Protein AF-A0A6J7JEU8-F1 (afdb_monomer_lite)

pLDDT: mean 77.65, std 14.69, range [43.97, 92.0]

Organism: NCBI:txid449393

Secondary structure (DSSP, 8-state):
--TT--HHHHHHHHHHH--TT--SHHHHHHHHHHHHH-TTS-HHHHHHHHHHHHHHHHHHHHHHHHT-

Foldseek 3Di:
DPPPDDPVVLVCCLVVPQPLVPLDPVSLVVLVVVCVVCVVDDPVSNVSSNVSSVSSPVVNVVVVVVVD

Radius of gyration: 13.67 Å; chains: 1; bounding box: 29×20×44 Å

Structure (mmCIF, N/CA/C/O backbone):
data_AF-A0A6J7JEU8-F1
#
_entry.id   AF-A0A6J7JEU8-F1
#
loop_
_ato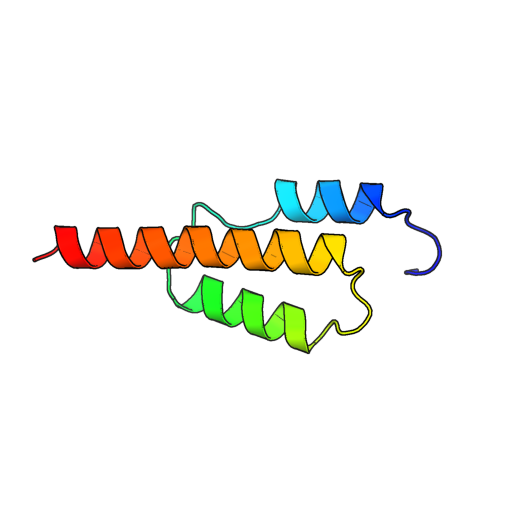m_site.group_PDB
_atom_site.id
_atom_site.type_symbol
_atom_site.label_atom_id
_atom_site.label_alt_id
_atom_site.label_comp_id
_atom_site.label_asym_id
_atom_site.label_entity_id
_atom_site.label_seq_id
_atom_site.pdbx_PDB_ins_code
_atom_site.Cartn_x
_atom_site.Cartn_y
_atom_site.Cartn_z
_atom_site.occupancy
_atom_site.B_iso_or_equiv
_atom_site.auth_seq_id
_atom_site.auth_comp_id
_atom_site.auth_asym_id
_atom_site.auth_atom_id
_atom_site.pdbx_PDB_model_num
ATOM 1 N N . MET A 1 1 ? 7.247 2.233 -23.709 1.00 43.97 1 MET A N 1
ATOM 2 C CA . MET A 1 1 ? 7.159 3.277 -22.659 1.00 43.97 1 MET A CA 1
ATOM 3 C C . MET A 1 1 ? 7.731 2.870 -21.289 1.00 43.97 1 MET A C 1
ATOM 5 O O . MET A 1 1 ? 7.822 3.743 -20.439 1.00 43.97 1 MET A O 1
ATOM 9 N N . TRP A 1 2 ? 8.163 1.617 -2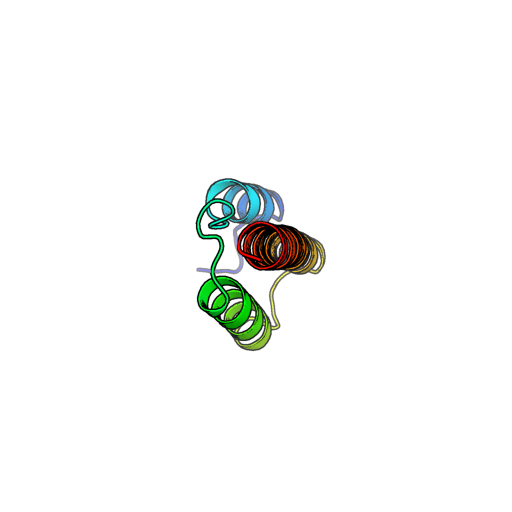1.058 1.00 46.78 2 TRP A N 1
ATOM 10 C CA . TRP A 1 2 ? 8.712 1.169 -19.755 1.00 46.78 2 TRP A CA 1
ATOM 11 C C . TRP A 1 2 ? 10.242 0.992 -19.709 1.00 46.78 2 TRP A C 1
ATOM 13 O O . TRP A 1 2 ? 10.817 0.958 -18.632 1.00 46.78 2 TRP A O 1
ATOM 23 N N . ALA A 1 3 ? 10.922 0.943 -20.857 1.00 50.12 3 ALA A N 1
ATOM 24 C CA . ALA A 1 3 ? 12.363 0.672 -20.925 1.00 50.12 3 ALA A CA 1
ATOM 25 C C . ALA A 1 3 ? 13.276 1.867 -20.560 1.00 50.12 3 ALA A C 1
ATOM 27 O O . ALA A 1 3 ? 14.491 1.724 -20.586 1.00 50.12 3 ALA A O 1
ATOM 28 N N . GLY A 1 4 ? 12.715 3.047 -20.260 1.00 48.22 4 GLY A N 1
ATOM 29 C CA . GLY A 1 4 ? 13.477 4.303 -20.151 1.00 48.22 4 GLY A CA 1
ATOM 30 C C . GLY A 1 4 ? 13.360 5.061 -18.828 1.00 48.22 4 GLY A C 1
ATOM 31 O O . GLY A 1 4 ? 13.841 6.186 -18.753 1.00 48.22 4 GLY A O 1
ATOM 32 N N . ARG A 1 5 ? 12.702 4.514 -17.797 1.00 50.19 5 ARG A N 1
ATOM 33 C CA . ARG A 1 5 ? 12.578 5.181 -16.487 1.00 50.19 5 ARG A CA 1
ATOM 34 C C . ARG A 1 5 ? 13.447 4.449 -15.464 1.00 50.19 5 ARG A C 1
ATOM 36 O O . ARG A 1 5 ? 13.202 3.285 -15.167 1.00 50.19 5 ARG A O 1
ATOM 43 N N . THR A 1 6 ? 14.492 5.127 -14.994 1.00 56.81 6 THR A N 1
ATOM 44 C CA . THR A 1 6 ? 15.462 4.655 -13.997 1.00 56.81 6 THR A CA 1
ATOM 45 C C . THR A 1 6 ? 14.784 4.314 -12.667 1.00 56.81 6 THR A C 1
ATOM 47 O O . THR A 1 6 ? 13.708 4.827 -12.356 1.00 56.81 6 THR A O 1
ATOM 50 N N . SER A 1 7 ? 15.422 3.454 -11.867 1.00 56.88 7 SER A N 1
ATOM 51 C CA . SER A 1 7 ? 14.948 2.980 -10.555 1.00 56.88 7 SER A CA 1
ATOM 52 C C . SER A 1 7 ? 14.431 4.082 -9.611 1.00 56.88 7 SER A C 1
ATOM 54 O O . SER A 1 7 ? 13.549 3.814 -8.799 1.00 56.88 7 SER A O 1
ATOM 56 N N . GLU A 1 8 ? 14.911 5.320 -9.752 1.00 53.81 8 GLU A N 1
ATOM 57 C CA . GLU A 1 8 ? 14.439 6.504 -9.017 1.00 53.81 8 GLU A CA 1
ATOM 58 C C . GLU A 1 8 ? 12.970 6.851 -9.280 1.00 53.81 8 GLU A C 1
ATOM 60 O O . GLU A 1 8 ? 12.234 7.148 -8.343 1.00 53.81 8 GLU A O 1
ATOM 65 N N . VAL A 1 9 ? 12.492 6.743 -10.524 1.00 53.62 9 VAL A N 1
ATOM 66 C CA . VAL A 1 9 ? 11.086 7.036 -10.847 1.00 53.62 9 VAL A CA 1
ATOM 67 C C . VAL A 1 9 ? 10.158 6.008 -10.194 1.00 53.62 9 VAL A C 1
ATOM 69 O O . VAL A 1 9 ? 9.080 6.360 -9.723 1.00 53.62 9 VAL A O 1
ATOM 72 N N . ALA A 1 10 ? 10.587 4.747 -10.100 1.00 55.72 10 ALA A N 1
ATOM 73 C CA . ALA A 1 10 ? 9.833 3.711 -9.399 1.00 55.72 10 ALA A CA 1
ATOM 74 C C . ALA A 1 10 ? 9.787 3.963 -7.881 1.00 55.72 10 ALA A C 1
ATOM 76 O O . ALA A 1 10 ? 8.742 3.782 -7.263 1.00 55.72 10 ALA A O 1
ATOM 77 N N . GLN A 1 11 ? 10.885 4.435 -7.286 1.00 56.50 11 GLN A N 1
ATOM 78 C CA . GLN A 1 11 ? 10.940 4.775 -5.864 1.00 56.50 11 GLN A CA 1
ATOM 79 C C . GLN A 1 11 ? 10.037 5.971 -5.516 1.00 56.50 11 GLN A C 1
ATOM 81 O O . GLN A 1 11 ? 9.261 5.884 -4.563 1.00 56.50 11 GLN A O 1
ATOM 86 N N . SER A 1 12 ? 10.075 7.049 -6.310 1.00 56.75 12 SER A N 1
ATOM 87 C CA . SER A 1 12 ? 9.236 8.237 -6.089 1.00 56.75 12 SER A CA 1
ATOM 88 C C . SER A 1 12 ? 7.741 7.962 -6.291 1.00 56.75 12 SER A C 1
ATOM 90 O O . SER A 1 12 ? 6.918 8.496 -5.553 1.00 56.75 12 SER A O 1
ATOM 92 N N . ILE A 1 13 ? 7.376 7.108 -7.254 1.00 58.59 13 ILE A N 1
ATOM 93 C CA . ILE A 1 13 ? 5.978 6.721 -7.502 1.00 58.59 13 ILE A CA 1
ATOM 94 C C . ILE A 1 13 ? 5.436 5.866 -6.352 1.00 58.59 13 ILE A C 1
ATOM 96 O O . ILE A 1 13 ? 4.338 6.131 -5.869 1.00 58.59 13 ILE A O 1
ATOM 100 N N . VAL A 1 14 ? 6.195 4.870 -5.884 1.00 59.75 14 VAL A N 1
ATOM 101 C CA . VAL A 1 14 ? 5.728 3.967 -4.821 1.00 59.75 14 VAL A CA 1
ATOM 102 C C . VAL A 1 14 ? 5.565 4.698 -3.489 1.00 59.75 14 VAL A C 1
ATOM 104 O O . VAL A 1 14 ? 4.535 4.542 -2.842 1.00 59.75 14 VAL A O 1
ATOM 107 N N . GLN A 1 15 ? 6.530 5.532 -3.089 1.00 60.44 15 GLN A N 1
ATOM 108 C CA . GLN A 1 15 ? 6.409 6.289 -1.837 1.00 60.44 15 GLN A CA 1
ATOM 109 C C . GLN A 1 15 ? 5.324 7.374 -1.900 1.00 60.44 15 GLN A C 1
ATOM 111 O O . GLN A 1 15 ? 4.690 7.648 -0.886 1.00 60.44 15 GLN A O 1
ATOM 116 N N . GLY A 1 16 ? 5.100 7.987 -3.068 1.00 58.03 16 GLY A N 1
ATOM 117 C CA . GLY A 1 16 ? 4.136 9.080 -3.224 1.00 58.03 16 GLY A CA 1
ATOM 118 C C . GLY A 1 16 ? 2.682 8.652 -3.452 1.00 58.03 16 GLY A C 1
ATOM 119 O O . GLY A 1 16 ? 1.782 9.439 -3.175 1.00 58.03 16 GLY A O 1
ATOM 120 N N . LEU A 1 17 ? 2.432 7.441 -3.966 1.00 65.25 17 LEU A N 1
ATOM 121 C CA . LEU A 1 17 ? 1.087 6.997 -4.372 1.00 65.25 17 LEU A CA 1
ATOM 122 C C . LEU A 1 17 ? 0.540 5.821 -3.562 1.00 65.25 17 LEU A C 1
ATOM 124 O O . LEU A 1 17 ? -0.600 5.417 -3.798 1.00 65.25 17 LEU A O 1
ATOM 128 N N . TYR A 1 18 ? 1.313 5.249 -2.633 1.00 70.81 18 TYR A N 1
ATOM 129 C CA . TYR A 1 18 ? 0.791 4.164 -1.813 1.00 70.81 18 TYR A CA 1
ATOM 130 C C . TYR A 1 18 ? -0.310 4.691 -0.875 1.00 70.81 18 TYR A C 1
ATOM 132 O O . TYR A 1 18 ? -0.059 5.629 -0.111 1.00 70.81 18 TYR A O 1
ATOM 140 N N . PRO A 1 19 ? -1.527 4.119 -0.897 1.00 74.94 19 PRO A N 1
ATOM 141 C CA . PRO A 1 19 ? -2.672 4.643 -0.157 1.00 74.94 19 PRO A CA 1
ATOM 142 C C . PRO A 1 19 ? -2.617 4.272 1.337 1.00 74.94 19 PRO A C 1
ATOM 144 O O . PRO A 1 19 ? -3.533 3.661 1.873 1.00 74.94 19 PRO A O 1
ATOM 147 N N . ALA A 1 20 ? -1.554 4.671 2.040 1.00 72.06 20 ALA A N 1
ATOM 148 C CA . ALA A 1 20 ? -1.302 4.299 3.436 1.00 72.06 20 ALA A CA 1
ATOM 149 C C . ALA A 1 20 ? -2.395 4.761 4.422 1.00 72.06 20 ALA A C 1
ATOM 151 O O . ALA A 1 20 ? -2.530 4.192 5.502 1.00 72.06 20 ALA A O 1
ATOM 152 N N . LEU A 1 21 ? -3.171 5.790 4.061 1.00 74.69 21 LEU A N 1
ATOM 153 C CA . LEU A 1 21 ? -4.281 6.307 4.870 1.00 74.69 21 LEU A CA 1
ATOM 154 C C . LEU A 1 21 ? -5.605 5.560 4.629 1.00 74.69 21 LEU A C 1
ATOM 156 O O . LEU A 1 21 ? -6.521 5.671 5.444 1.00 74.69 21 LEU A O 1
ATOM 160 N N . LEU A 1 22 ? -5.717 4.789 3.541 1.00 79.94 22 LEU A N 1
ATOM 161 C CA . LEU A 1 22 ? -6.869 3.926 3.276 1.00 79.94 22 LEU A CA 1
ATOM 162 C C . LEU A 1 22 ? -6.666 2.590 3.994 1.00 79.94 22 LEU A C 1
ATOM 164 O O . LEU A 1 22 ? -6.209 1.601 3.428 1.00 79.94 22 LEU A O 1
AT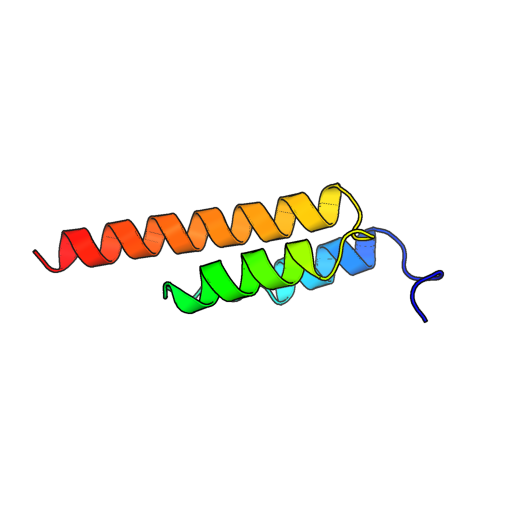OM 168 N N . VAL A 1 23 ? -6.977 2.587 5.289 1.00 80.38 23 VAL A N 1
ATOM 169 C CA . VAL A 1 23 ? -6.868 1.397 6.137 1.00 80.38 23 VAL A CA 1
ATOM 170 C C . VAL A 1 23 ? -8.108 0.520 5.956 1.00 80.38 23 VAL A C 1
ATOM 172 O O . VAL A 1 23 ? -9.039 0.580 6.760 1.00 80.38 23 VAL A O 1
ATOM 175 N N . ASP A 1 24 ? -8.129 -0.259 4.874 1.00 83.94 24 ASP A N 1
ATOM 176 C CA . ASP A 1 24 ? -9.139 -1.282 4.592 1.00 83.94 24 ASP A CA 1
ATOM 177 C C . ASP A 1 24 ? -8.520 -2.548 3.965 1.00 83.94 24 ASP A C 1
ATOM 179 O O . ASP A 1 24 ? -7.425 -2.523 3.398 1.00 83.94 24 ASP A O 1
ATOM 183 N N . ALA A 1 25 ? -9.221 -3.682 4.078 1.00 84.62 25 ALA A N 1
ATOM 184 C CA . ALA A 1 25 ? -8.750 -4.966 3.546 1.00 84.62 25 ALA A CA 1
ATOM 185 C C . ALA A 1 25 ? -8.632 -4.966 2.009 1.00 84.62 25 ALA A C 1
ATOM 187 O O . ALA A 1 25 ? -7.734 -5.593 1.447 1.00 84.62 25 ALA A O 1
ATOM 188 N N . ALA A 1 26 ? -9.499 -4.217 1.322 1.00 88.06 26 ALA A N 1
ATOM 189 C CA . ALA A 1 26 ? -9.501 -4.130 -0.135 1.00 88.06 26 ALA A CA 1
ATOM 190 C C . ALA A 1 26 ? -8.237 -3.435 -0.683 1.00 88.06 26 ALA A C 1
ATOM 192 O O . ALA A 1 26 ? -7.844 -3.654 -1.828 1.00 88.06 26 ALA A O 1
ATOM 193 N N . THR A 1 27 ? -7.585 -2.590 0.112 1.00 85.62 27 THR A N 1
ATOM 194 C CA . THR A 1 27 ? -6.324 -1.923 -0.226 1.00 85.62 27 THR A CA 1
ATOM 195 C C . THR A 1 27 ? -5.152 -2.901 -0.213 1.00 85.62 27 THR A C 1
ATOM 197 O O . THR A 1 27 ? -4.313 -2.866 -1.118 1.00 85.62 27 THR A O 1
ATOM 200 N N . VAL A 1 28 ? -5.132 -3.830 0.746 1.00 88.44 28 VAL A N 1
ATOM 201 C CA . VAL A 1 28 ? -4.148 -4.921 0.796 1.00 88.44 28 VAL A CA 1
ATOM 202 C C . VAL A 1 28 ? -4.328 -5.841 -0.413 1.00 88.44 28 VAL A C 1
ATOM 204 O O . VAL A 1 28 ? -3.389 -6.019 -1.183 1.00 88.44 28 VAL A O 1
ATOM 207 N N . GLU A 1 29 ? -5.555 -6.299 -0.674 1.00 88.88 29 GLU A N 1
ATOM 208 C CA . GLU A 1 29 ? -5.871 -7.182 -1.808 1.00 88.88 29 GLU A CA 1
ATOM 209 C C . GLU A 1 29 ? -5.502 -6.556 -3.167 1.00 88.88 29 GLU A C 1
ATOM 211 O O . GLU A 1 29 ? -4.915 -7.197 -4.039 1.00 88.88 29 GLU A O 1
ATOM 216 N N . ARG A 1 30 ? -5.807 -5.264 -3.362 1.00 87.69 30 ARG A N 1
ATOM 217 C CA . ARG A 1 30 ? -5.404 -4.530 -4.575 1.00 87.69 30 ARG A CA 1
ATOM 218 C C . ARG A 1 30 ? -3.890 -4.449 -4.715 1.00 87.69 30 ARG A C 1
ATOM 220 O O . ARG A 1 30 ? -3.396 -4.493 -5.840 1.00 87.69 30 ARG A O 1
ATOM 227 N N . THR A 1 31 ? -3.174 -4.313 -3.601 1.00 88.38 31 THR A N 1
ATOM 228 C CA . THR A 1 31 ? -1.712 -4.267 -3.601 1.00 88.38 31 THR A CA 1
ATOM 229 C C . THR A 1 31 ? -1.127 -5.615 -4.016 1.00 88.38 31 THR A C 1
ATOM 231 O O . THR A 1 31 ? -0.260 -5.653 -4.887 1.00 88.38 31 THR A O 1
ATOM 234 N N . GLU A 1 32 ? -1.628 -6.714 -3.452 1.00 90.06 32 GLU A N 1
ATOM 235 C CA . GLU A 1 32 ? -1.207 -8.075 -3.808 1.00 90.06 32 GLU A CA 1
ATOM 236 C C . GLU A 1 32 ? -1.465 -8.364 -5.291 1.00 90.06 32 GLU A C 1
ATOM 238 O O . GLU A 1 32 ? -0.536 -8.698 -6.026 1.00 90.06 32 GLU A O 1
ATOM 243 N N . ARG A 1 33 ? -2.685 -8.090 -5.776 1.00 89.31 33 ARG A N 1
ATOM 244 C CA . ARG A 1 33 ? -3.034 -8.238 -7.197 1.00 89.31 33 ARG A CA 1
ATOM 245 C C . ARG A 1 33 ? -2.130 -7.406 -8.108 1.00 89.31 33 ARG A C 1
ATOM 247 O O . ARG A 1 33 ? -1.650 -7.908 -9.120 1.00 89.31 33 ARG A O 1
ATOM 254 N N . PHE A 1 34 ? -1.853 -6.153 -7.746 1.00 87.12 34 PHE A N 1
ATOM 255 C CA . PHE A 1 34 ? -0.935 -5.307 -8.508 1.00 87.12 34 PHE A CA 1
ATOM 256 C C . PHE A 1 34 ? 0.468 -5.926 -8.599 1.00 87.12 34 PHE A C 1
ATOM 258 O O . PHE A 1 34 ? 1.088 -5.899 -9.663 1.00 87.12 34 PHE A O 1
ATOM 265 N N . LEU A 1 35 ? 0.981 -6.493 -7.506 1.00 88.81 35 LEU A N 1
ATOM 266 C CA . LEU A 1 35 ? 2.287 -7.148 -7.490 1.00 88.81 35 LEU A CA 1
ATOM 267 C C . LEU A 1 35 ? 2.319 -8.412 -8.360 1.00 88.81 35 LEU A C 1
ATOM 269 O O . LEU A 1 35 ? 3.343 -8.663 -9.006 1.00 88.81 35 LEU A O 1
ATOM 273 N N . ASP A 1 36 ? 1.234 -9.178 -8.402 1.00 90.00 36 ASP A N 1
ATOM 274 C CA . ASP A 1 36 ? 1.110 -10.382 -9.232 1.00 90.00 36 ASP A CA 1
ATOM 275 C C . ASP A 1 36 ? 1.001 -10.045 -10.725 1.00 90.00 36 ASP A C 1
ATOM 277 O O . ASP A 1 36 ? 1.675 -10.654 -11.557 1.00 90.00 36 ASP A O 1
ATOM 281 N N . GLU A 1 37 ? 0.229 -9.013 -11.070 1.00 88.56 37 GLU A N 1
ATOM 282 C CA . GLU A 1 37 ? 0.056 -8.531 -12.447 1.00 88.56 37 GLU A CA 1
ATOM 283 C C . GLU A 1 37 ? 1.323 -7.868 -13.020 1.00 88.56 37 GLU A C 1
ATOM 285 O O . GLU A 1 37 ? 1.448 -7.709 -14.236 1.00 88.56 37 GLU A O 1
ATOM 290 N N . ASN A 1 38 ? 2.286 -7.494 -12.168 1.00 83.94 38 ASN A N 1
ATOM 291 C CA . ASN A 1 38 ? 3.495 -6.766 -12.563 1.00 83.94 38 ASN A CA 1
ATOM 292 C C . ASN A 1 38 ? 4.796 -7.513 -12.186 1.00 83.94 38 ASN A C 1
ATOM 294 O O . ASN A 1 38 ? 5.623 -7.002 -11.415 1.00 83.94 38 ASN A O 1
ATOM 298 N N . PRO A 1 39 ? 5.056 -8.706 -12.757 1.00 85.69 39 PRO A N 1
ATOM 299 C CA . PRO A 1 39 ? 6.240 -9.509 -1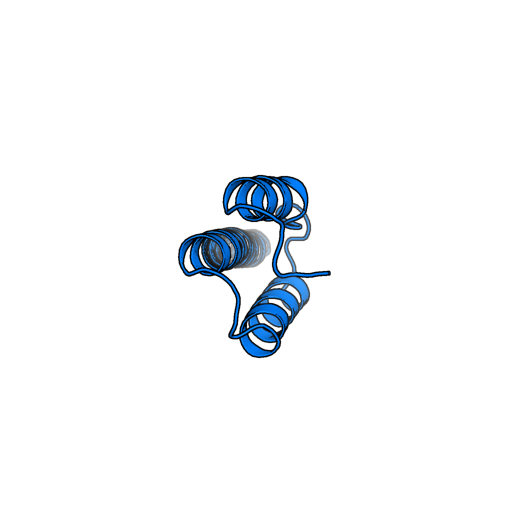2.438 1.00 85.69 39 PRO A CA 1
ATOM 300 C C . PRO A 1 39 ? 7.559 -8.831 -12.838 1.00 85.69 39 PRO A C 1
ATOM 302 O O . PRO A 1 39 ? 8.595 -9.103 -12.240 1.00 85.69 39 PRO A O 1
ATOM 305 N N . SER A 1 40 ? 7.530 -7.907 -13.804 1.00 83.75 40 SER A N 1
ATOM 306 C CA . SER A 1 40 ? 8.706 -7.163 -14.272 1.00 83.75 40 SER A CA 1
ATOM 307 C C . SER A 1 40 ? 9.100 -5.976 -13.385 1.00 83.75 40 SER A C 1
ATOM 309 O O . SER A 1 40 ? 10.035 -5.250 -13.727 1.00 83.75 40 SER A O 1
ATOM 311 N N . LEU A 1 41 ? 8.382 -5.717 -12.285 1.00 80.12 41 LEU A N 1
ATOM 312 C CA . LEU A 1 41 ? 8.788 -4.700 -11.314 1.00 80.12 41 LEU A CA 1
ATOM 313 C C . LEU A 1 41 ? 10.174 -5.022 -10.756 1.00 80.12 41 LEU A C 1
ATOM 315 O O . LEU A 1 41 ? 10.483 -6.169 -10.434 1.00 80.12 41 LEU A O 1
ATOM 319 N N . SER A 1 42 ? 10.998 -3.987 -10.589 1.00 83.00 42 SER A N 1
ATOM 320 C CA . SER A 1 42 ? 12.285 -4.151 -9.923 1.00 83.00 42 SER A CA 1
ATOM 321 C C . SER A 1 42 ? 12.080 -4.645 -8.489 1.00 83.00 42 SER A C 1
ATOM 323 O O . SER A 1 42 ? 11.094 -4.305 -7.828 1.00 83.00 42 SER A O 1
ATOM 325 N N . PHE A 1 43 ? 13.044 -5.414 -7.982 1.00 82.00 43 PHE A N 1
ATOM 326 C CA . PHE A 1 43 ? 12.998 -5.939 -6.616 1.00 82.00 43 PHE A CA 1
ATOM 327 C C . PHE A 1 43 ? 12.779 -4.830 -5.572 1.00 82.00 43 PHE A C 1
ATOM 329 O O . PHE A 1 43 ? 11.960 -4.975 -4.668 1.00 82.00 43 PHE A O 1
ATOM 336 N N . GLY A 1 44 ? 13.457 -3.687 -5.734 1.00 81.12 44 GLY A N 1
ATOM 337 C CA . GLY A 1 44 ? 13.312 -2.541 -4.836 1.00 81.12 44 GLY A CA 1
ATOM 338 C C . GLY A 1 44 ? 11.899 -1.951 -4.834 1.00 81.12 44 GLY A C 1
ATOM 339 O O . GLY A 1 44 ? 11.356 -1.692 -3.764 1.00 81.12 44 GLY A O 1
ATOM 340 N N . ALA A 1 45 ? 11.283 -1.792 -6.009 1.00 78.56 45 ALA A N 1
ATOM 341 C CA . ALA A 1 45 ? 9.918 -1.280 -6.117 1.00 78.56 45 ALA A CA 1
ATOM 342 C C . ALA A 1 45 ? 8.902 -2.257 -5.509 1.00 78.56 45 ALA A C 1
ATOM 344 O O . ALA A 1 45 ? 8.049 -1.847 -4.727 1.00 78.56 45 ALA A O 1
ATOM 345 N N . ARG A 1 46 ? 9.041 -3.556 -5.807 1.00 86.94 46 ARG A N 1
ATOM 346 C CA . ARG A 1 46 ? 8.201 -4.614 -5.231 1.00 86.94 46 ARG A CA 1
ATOM 347 C C . ARG A 1 46 ? 8.264 -4.614 -3.703 1.00 86.94 46 ARG A C 1
ATOM 349 O O . ARG A 1 46 ? 7.221 -4.654 -3.059 1.00 86.94 46 ARG A O 1
ATOM 356 N N . ARG A 1 47 ? 9.472 -4.515 -3.134 1.00 87.88 47 ARG A N 1
ATOM 357 C CA . ARG A 1 47 ? 9.679 -4.454 -1.681 1.00 87.88 47 ARG A CA 1
ATOM 358 C C . ARG A 1 47 ? 8.962 -3.256 -1.054 1.00 87.88 47 ARG A C 1
ATOM 360 O O . ARG A 1 47 ? 8.230 -3.437 -0.093 1.00 87.88 47 ARG A O 1
ATOM 367 N N . LEU A 1 48 ? 9.130 -2.059 -1.617 1.00 85.75 48 LEU A N 1
ATOM 368 C CA . LEU A 1 48 ? 8.509 -0.842 -1.079 1.00 85.75 48 LEU A CA 1
ATOM 369 C C . LEU A 1 48 ? 6.973 -0.904 -1.098 1.00 85.75 48 LEU A C 1
ATOM 371 O O . LEU A 1 48 ? 6.329 -0.459 -0.154 1.00 85.75 48 LEU A O 1
ATOM 375 N N . VAL A 1 49 ? 6.385 -1.470 -2.156 1.00 85.75 49 VAL A N 1
ATOM 376 C CA . VAL A 1 49 ? 4.929 -1.650 -2.257 1.00 85.75 49 VAL A CA 1
ATOM 377 C C . VAL A 1 49 ? 4.423 -2.655 -1.214 1.00 85.75 49 VAL A C 1
ATOM 379 O O . VAL A 1 49 ? 3.418 -2.393 -0.555 1.00 85.75 49 VAL A O 1
ATOM 382 N N . ALA A 1 50 ? 5.130 -3.775 -1.031 1.00 89.94 50 ALA A N 1
ATOM 383 C CA . ALA A 1 50 ? 4.781 -4.785 -0.030 1.00 89.94 50 ALA A CA 1
ATOM 384 C C . ALA A 1 50 ? 4.872 -4.234 1.406 1.00 89.94 50 ALA A C 1
ATOM 386 O O . ALA A 1 50 ? 3.945 -4.403 2.192 1.00 89.94 50 ALA A O 1
ATOM 387 N N . GLU A 1 51 ? 5.931 -3.483 1.723 1.00 89.56 51 GLU A N 1
ATOM 388 C CA . GLU A 1 51 ? 6.096 -2.835 3.034 1.00 89.56 51 GLU A CA 1
ATOM 389 C C . GLU A 1 51 ? 4.965 -1.833 3.338 1.00 89.56 51 GLU A C 1
ATOM 391 O O . GLU A 1 51 ? 4.527 -1.709 4.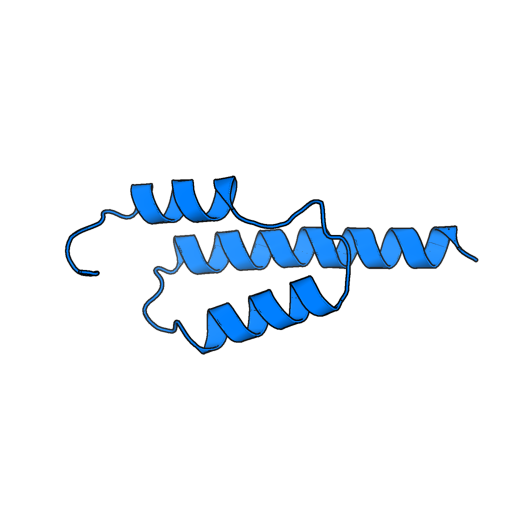486 1.00 89.56 51 GLU A O 1
ATOM 396 N N . GLY A 1 52 ? 4.444 -1.145 2.314 1.00 87.31 52 GLY A N 1
ATOM 397 C CA . GLY A 1 52 ? 3.244 -0.314 2.434 1.00 87.31 52 GLY A CA 1
ATOM 398 C C . GLY A 1 52 ? 2.010 -1.120 2.861 1.00 87.31 52 GLY A C 1
ATOM 399 O O . GLY A 1 52 ? 1.312 -0.724 3.802 1.00 87.31 52 GLY A O 1
ATOM 400 N N . ALA A 1 53 ? 1.772 -2.271 2.223 1.00 89.12 53 ALA A N 1
ATOM 401 C CA . ALA A 1 53 ? 0.659 -3.169 2.554 1.00 89.12 53 ALA A CA 1
ATOM 402 C C . ALA A 1 53 ? 0.770 -3.760 3.957 1.00 89.12 53 ALA A C 1
ATOM 404 O O . ALA A 1 53 ? -0.240 -3.877 4.658 1.00 89.12 53 ALA A O 1
ATOM 405 N N . ASP A 1 54 ? 1.986 -4.051 4.414 1.00 91.50 54 ASP A N 1
ATOM 406 C CA . ASP A 1 54 ? 2.233 -4.478 5.790 1.00 91.50 54 ASP A CA 1
ATOM 407 C C . ASP A 1 54 ? 1.860 -3.383 6.799 1.00 91.50 54 ASP A C 1
ATOM 409 O O . ASP A 1 54 ? 1.317 -3.669 7.872 1.00 91.50 54 ASP A O 1
ATOM 413 N N . GLY A 1 55 ? 2.124 -2.115 6.467 1.00 90.44 55 GLY A N 1
ATOM 414 C CA . GLY A 1 55 ? 1.689 -0.961 7.256 1.00 90.44 55 GLY A CA 1
ATOM 415 C C . GLY A 1 55 ? 0.167 -0.885 7.387 1.00 90.44 55 GLY A C 1
ATOM 416 O O . GLY A 1 55 ? -0.351 -0.825 8.505 1.00 90.44 55 GLY A O 1
ATOM 417 N N . VAL A 1 56 ? -0.545 -0.964 6.260 1.00 88.88 56 VAL A N 1
ATOM 418 C CA . VAL A 1 56 ? -2.018 -0.945 6.212 1.00 88.88 56 VAL A CA 1
ATOM 419 C C . VAL A 1 56 ? -2.616 -2.130 6.970 1.00 88.88 56 VAL A C 1
ATOM 421 O O . VAL A 1 56 ? -3.510 -1.950 7.796 1.00 88.88 56 VAL A O 1
ATOM 424 N N . SER A 1 57 ? -2.078 -3.333 6.769 1.00 92.00 57 SER A N 1
ATOM 425 C CA . SER A 1 57 ? -2.535 -4.549 7.450 1.00 92.00 57 SER A CA 1
ATOM 426 C C . SER A 1 57 ? -2.392 -4.449 8.968 1.00 92.00 57 SER A C 1
ATOM 428 O O . SER A 1 57 ? -3.282 -4.868 9.708 1.00 92.00 57 SER A O 1
ATOM 430 N N . ARG A 1 58 ? -1.281 -3.883 9.461 1.00 91.69 58 ARG A N 1
ATOM 431 C CA . ARG A 1 58 ? -1.093 -3.647 10.900 1.00 91.69 58 ARG A CA 1
ATOM 432 C C . ARG A 1 58 ? -2.078 -2.615 11.442 1.00 91.69 58 ARG A C 1
ATOM 434 O O . ARG A 1 58 ? -2.656 -2.859 12.496 1.00 91.69 58 ARG A O 1
ATOM 441 N N . ALA A 1 59 ? -2.301 -1.514 10.727 1.00 89.81 59 ALA A N 1
ATOM 442 C CA . ALA A 1 59 ? -3.267 -0.497 11.135 1.00 89.81 59 ALA A CA 1
ATOM 443 C C . ALA A 1 59 ? -4.707 -1.044 11.174 1.00 89.81 59 ALA A C 1
ATOM 445 O O . ALA A 1 59 ? -5.464 -0.705 12.080 1.00 89.81 59 ALA A O 1
ATOM 446 N N . LEU A 1 60 ? -5.071 -1.934 10.243 1.00 90.06 60 LEU A N 1
ATOM 447 C CA . LEU A 1 60 ? -6.383 -2.583 10.228 1.00 90.06 60 LEU A CA 1
ATOM 448 C C . LEU A 1 60 ? -6.584 -3.483 11.452 1.00 90.06 60 LEU A C 1
ATOM 450 O O . LEU A 1 60 ? -7.628 -3.416 12.092 1.00 90.06 60 LEU A O 1
ATOM 454 N N . ARG A 1 61 ? -5.571 -4.286 11.810 1.00 91.69 61 ARG A N 1
ATOM 455 C CA . ARG A 1 61 ? -5.606 -5.118 13.026 1.00 91.69 61 ARG A CA 1
ATOM 456 C C . ARG A 1 6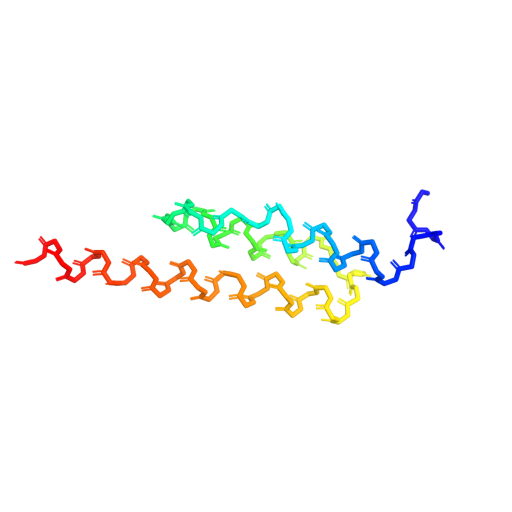1 ? -5.747 -4.275 14.293 1.00 91.69 61 ARG A C 1
ATOM 458 O O . ARG A 1 61 ? -6.485 -4.672 15.181 1.00 91.69 61 ARG A O 1
ATOM 465 N N . ALA A 1 62 ? -5.060 -3.132 14.360 1.00 91.75 62 ALA A N 1
ATOM 466 C CA . ALA A 1 62 ? -5.183 -2.211 15.487 1.00 91.75 62 ALA A CA 1
ATOM 467 C C . ALA A 1 62 ? -6.603 -1.631 15.590 1.00 91.75 62 ALA A C 1
ATOM 469 O O . ALA A 1 62 ? -7.197 -1.702 16.655 1.00 91.75 62 ALA A O 1
ATOM 470 N N . ARG A 1 63 ? -7.187 -1.160 14.476 1.00 87.94 63 ARG A N 1
ATOM 471 C CA . ARG A 1 63 ? -8.564 -0.638 14.465 1.00 87.94 63 ARG A CA 1
ATOM 472 C C . ARG A 1 63 ? -9.585 -1.675 14.933 1.00 87.94 63 ARG A C 1
ATOM 474 O O . ARG A 1 63 ? -10.437 -1.344 15.740 1.00 87.94 63 ARG A O 1
ATOM 481 N N . LEU A 1 64 ? -9.491 -2.911 14.439 1.00 89.31 64 LEU A N 1
ATOM 482 C CA . LEU A 1 64 ? -10.412 -3.980 14.838 1.00 89.31 64 LEU A CA 1
ATOM 483 C C . LEU A 1 64 ? -10.305 -4.312 16.332 1.00 89.31 64 LEU A C 1
ATOM 485 O O . LEU A 1 64 ? -11.314 -4.629 16.938 1.00 89.31 64 LEU A O 1
ATOM 489 N N . ALA A 1 65 ? -9.106 -4.222 16.915 1.00 90.44 65 ALA A N 1
ATOM 490 C CA . ALA A 1 65 ? -8.902 -4.445 18.345 1.00 90.44 65 ALA A CA 1
ATOM 491 C C . ALA A 1 65 ? -9.369 -3.266 19.220 1.00 90.44 65 ALA A C 1
ATOM 493 O O . ALA A 1 65 ? -9.716 -3.486 20.373 1.00 90.44 65 ALA A O 1
ATOM 494 N N . ASP A 1 66 ? -9.359 -2.034 18.697 1.00 88.88 66 ASP A N 1
ATOM 495 C CA . ASP A 1 66 ? -9.881 -0.846 19.394 1.00 88.88 66 ASP A CA 1
ATOM 496 C C . ASP A 1 66 ? -11.424 -0.772 19.363 1.00 88.88 66 ASP A C 1
ATOM 498 O O . ASP A 1 66 ? -12.021 -0.039 20.151 1.00 88.88 66 ASP A O 1
ATOM 502 N N . GLU A 1 67 ? -12.069 -1.472 18.423 1.00 77.25 67 GLU A N 1
ATOM 503 C CA . GLU A 1 67 ? -13.533 -1.538 18.278 1.00 77.25 67 GLU A CA 1
ATOM 504 C C . GLU A 1 67 ? -14.197 -2.597 19.196 1.00 77.25 67 GLU A C 1
ATOM 506 O O . GLU A 1 67 ? -15.430 -2.630 19.261 1.00 77.25 67 GLU A O 1
ATOM 511 N N . ASP A 1 68 ? -13.407 -3.406 19.919 1.00 54.38 68 ASP A N 1
ATOM 512 C CA . ASP A 1 68 ? -13.830 -4.407 20.925 1.00 54.38 68 ASP A CA 1
ATOM 513 C C . ASP A 1 68 ? -13.932 -3.823 22.355 1.00 54.38 68 ASP A C 1
ATOM 515 O O . ASP A 1 68 ? -14.873 -4.214 23.092 1.00 54.38 68 ASP A O 1
#

Sequence (68 aa):
MWAGRTSEVAQSIVQGLYPALLVDAATVERTERFLDENPSLSFGARRLVAEGADGVSRALRARLADED